Protein AF-A0A3P9JKD8-F1 (afdb_monomer_lite)

Structure (mmCIF, N/CA/C/O backbone):
data_AF-A0A3P9JKD8-F1
#
_entry.id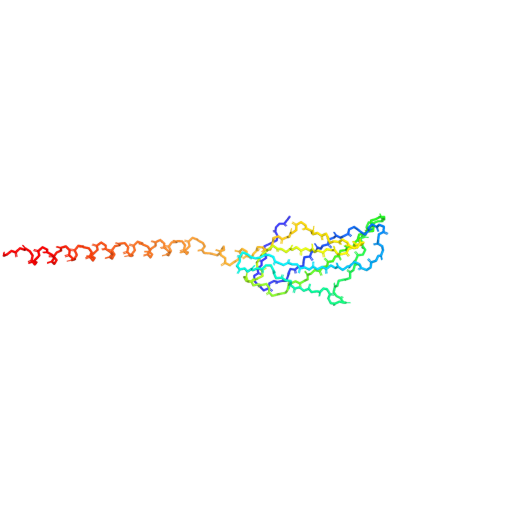   AF-A0A3P9JKD8-F1
#
loop_
_atom_site.group_PDB
_atom_site.id
_atom_site.type_symbol
_atom_site.label_atom_id
_atom_site.label_alt_id
_atom_site.label_comp_id
_atom_site.label_asym_id
_atom_site.label_entity_id
_atom_site.label_seq_id
_atom_site.pdbx_PDB_ins_code
_atom_site.Cartn_x
_atom_site.Cartn_y
_atom_site.Cartn_z
_atom_site.occupancy
_atom_site.B_iso_or_equiv
_atom_site.auth_seq_id
_atom_site.auth_comp_id
_atom_site.auth_asym_id
_atom_site.auth_atom_id
_atom_site.pdbx_PDB_model_num
ATOM 1 N N . SER A 1 1 ? 1.341 -18.602 -4.856 1.00 31.44 1 SER A N 1
ATOM 2 C CA . SER A 1 1 ? 1.993 -18.900 -3.569 1.00 31.44 1 SER A CA 1
ATOM 3 C C . SER A 1 1 ? 1.849 -17.668 -2.697 1.00 31.44 1 SER A C 1
ATOM 5 O O . SER A 1 1 ? 2.239 -16.604 -3.157 1.00 31.44 1 SER A O 1
ATOM 7 N N . SER A 1 2 ? 1.183 -17.767 -1.546 1.00 36.81 2 SER A N 1
ATOM 8 C CA . SER A 1 2 ? 1.027 -16.657 -0.596 1.00 36.81 2 SER A CA 1
ATOM 9 C C . SER A 1 2 ? 2.137 -16.796 0.438 1.00 36.81 2 SER A C 1
ATOM 11 O O . SER A 1 2 ? 2.147 -17.752 1.206 1.00 36.81 2 SER A O 1
ATOM 13 N N . GLU A 1 3 ? 3.115 -15.900 0.384 1.00 51.03 3 GLU A N 1
ATOM 14 C CA . GLU A 1 3 ? 4.183 -15.811 1.377 1.00 51.03 3 GLU A CA 1
ATOM 15 C C . GLU A 1 3 ? 3.655 -14.984 2.556 1.00 51.03 3 GLU A C 1
ATOM 17 O O . GLU A 1 3 ? 3.019 -13.948 2.347 1.00 51.03 3 GLU A O 1
ATOM 22 N N . ASN A 1 4 ? 3.826 -15.479 3.782 1.00 55.62 4 ASN A N 1
ATOM 23 C CA . ASN A 1 4 ? 3.332 -14.804 4.979 1.00 55.62 4 ASN A CA 1
ATOM 24 C C . ASN A 1 4 ? 4.361 -13.737 5.373 1.00 55.62 4 ASN A C 1
ATOM 26 O O . ASN A 1 4 ? 5.469 -14.076 5.777 1.00 55.62 4 ASN A O 1
ATOM 30 N N . ILE A 1 5 ? 4.027 -12.462 5.174 1.00 60.38 5 ILE A N 1
ATOM 31 C CA . ILE A 1 5 ? 4.961 -11.345 5.358 1.00 60.38 5 ILE A CA 1
ATOM 32 C C . ILE A 1 5 ? 4.812 -10.793 6.781 1.00 60.38 5 ILE A C 1
ATOM 34 O O . ILE A 1 5 ? 3.717 -10.390 7.188 1.00 60.38 5 ILE A O 1
ATOM 38 N N . HIS A 1 6 ? 5.911 -10.752 7.535 1.00 65.12 6 HIS A N 1
ATOM 39 C CA . HIS A 1 6 ? 5.950 -10.282 8.917 1.00 65.12 6 HIS A CA 1
ATOM 40 C C . HIS A 1 6 ? 6.552 -8.872 9.046 1.00 65.12 6 HIS A C 1
ATOM 42 O O . HIS A 1 6 ? 7.219 -8.328 8.164 1.00 65.12 6 HIS A O 1
ATOM 48 N N . THR A 1 7 ? 6.287 -8.239 10.187 1.00 64.31 7 THR A N 1
ATOM 49 C CA . THR A 1 7 ? 6.883 -6.951 10.571 1.00 64.31 7 THR A CA 1
ATOM 50 C C . THR A 1 7 ? 8.405 -7.083 10.665 1.00 64.31 7 THR A C 1
ATOM 52 O O . THR A 1 7 ? 8.892 -8.003 11.314 1.00 64.31 7 THR A O 1
ATOM 55 N N . GLY A 1 8 ? 9.155 -6.157 10.069 1.00 65.00 8 GLY A N 1
ATOM 56 C CA . GLY A 1 8 ? 10.620 -6.214 9.995 1.00 65.00 8 GLY A CA 1
ATOM 57 C C . GLY A 1 8 ? 11.163 -6.881 8.728 1.00 65.00 8 GLY A C 1
ATOM 58 O O . GLY A 1 8 ? 12.317 -6.636 8.375 1.00 65.00 8 GLY A O 1
ATOM 59 N N . ASP A 1 9 ? 10.331 -7.619 7.989 1.00 76.06 9 ASP A N 1
ATOM 60 C CA . ASP A 1 9 ? 10.737 -8.223 6.722 1.00 76.06 9 ASP A CA 1
ATOM 61 C C . ASP A 1 9 ? 10.987 -7.161 5.645 1.00 76.06 9 ASP A C 1
ATOM 63 O O . ASP A 1 9 ? 10.625 -5.983 5.768 1.00 76.06 9 ASP A O 1
ATOM 67 N N . SER A 1 10 ? 11.640 -7.587 4.565 1.00 78.88 10 SER A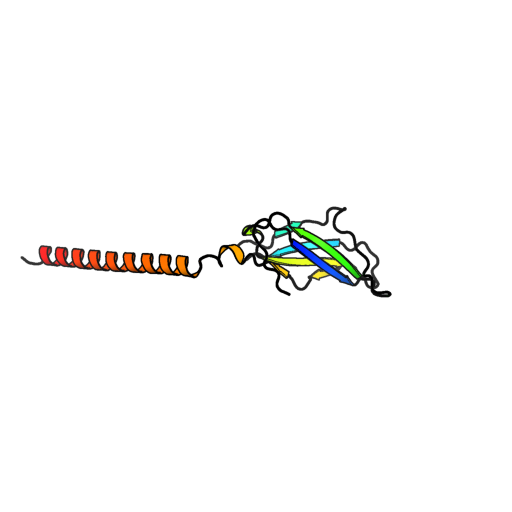 N 1
ATOM 68 C CA . SER A 1 10 ? 11.815 -6.784 3.359 1.00 78.88 10 SER A CA 1
ATOM 69 C C . SER A 1 10 ? 11.093 -7.449 2.198 1.00 78.88 10 SER A C 1
ATOM 71 O O . SER A 1 10 ? 11.368 -8.601 1.879 1.00 78.88 10 SER A O 1
ATOM 73 N N . VAL A 1 11 ? 10.211 -6.711 1.529 1.00 80.38 11 VAL A N 1
ATOM 74 C CA . VAL A 1 11 ? 9.506 -7.186 0.332 1.00 80.38 11 VAL A CA 1
ATOM 75 C C . VAL A 1 11 ? 10.021 -6.447 -0.893 1.00 80.38 11 VAL A C 1
ATOM 77 O O . VAL A 1 11 ? 10.383 -5.270 -0.828 1.00 80.38 11 VAL A O 1
ATOM 80 N N . THR A 1 12 ? 10.070 -7.138 -2.029 1.00 81.44 12 THR A N 1
ATOM 81 C CA . THR A 1 12 ? 10.394 -6.521 -3.317 1.00 81.44 12 THR A CA 1
ATOM 82 C C . THR A 1 12 ? 9.201 -6.633 -4.251 1.00 81.44 12 THR A C 1
ATOM 84 O O . THR A 1 12 ? 8.792 -7.733 -4.610 1.00 81.44 12 THR A O 1
ATOM 87 N N . LEU A 1 13 ? 8.653 -5.488 -4.651 1.00 80.69 13 LEU A N 1
ATOM 88 C CA . LEU A 1 13 ? 7.582 -5.396 -5.635 1.00 80.69 13 LEU A CA 1
ATOM 89 C C . LEU A 1 13 ? 8.180 -5.274 -7.035 1.00 80.69 13 LEU A C 1
ATOM 91 O O . LEU A 1 13 ? 9.131 -4.519 -7.245 1.00 80.69 13 LEU A O 1
ATOM 95 N N . ASN A 1 14 ? 7.606 -6.000 -7.993 1.00 83.00 14 ASN A N 1
ATOM 96 C CA . ASN A 1 14 ? 8.067 -6.033 -9.377 1.00 83.00 14 ASN A CA 1
ATOM 97 C C . ASN A 1 14 ? 7.001 -5.418 -10.291 1.00 83.00 14 ASN A C 1
ATOM 99 O O . ASN A 1 14 ? 5.840 -5.813 -10.235 1.00 83.00 14 ASN A O 1
ATOM 103 N N . CYS A 1 15 ? 7.402 -4.487 -11.154 1.00 80.00 15 CYS A N 1
ATOM 104 C CA . CYS A 1 15 ? 6.578 -3.941 -12.229 1.00 80.00 15 CYS A CA 1
ATOM 105 C C . CYS A 1 15 ? 7.223 -4.306 -13.567 1.00 80.00 15 CYS A C 1
ATOM 107 O O . CYS A 1 15 ? 8.343 -3.881 -13.854 1.00 80.00 15 CYS A O 1
ATOM 109 N N . THR A 1 16 ? 6.538 -5.126 -14.362 1.00 79.31 16 THR A N 1
ATOM 110 C CA . THR A 1 16 ? 7.021 -5.583 -15.670 1.00 79.31 16 THR A CA 1
ATOM 111 C C . THR A 1 16 ? 6.400 -4.727 -16.759 1.00 79.31 16 THR A C 1
ATOM 113 O O . THR A 1 16 ? 5.179 -4.668 -16.886 1.00 79.31 16 THR A O 1
ATOM 116 N N . VAL A 1 17 ? 7.243 -4.080 -17.553 1.00 76.00 17 VAL A N 1
ATOM 117 C CA . VAL A 1 17 ? 6.844 -3.209 -18.657 1.00 76.00 17 VAL A CA 1
ATOM 118 C C . VAL A 1 17 ? 7.278 -3.864 -19.955 1.00 76.00 17 VAL A C 1
ATOM 120 O O . VAL A 1 17 ? 8.450 -4.199 -20.105 1.00 76.00 17 VA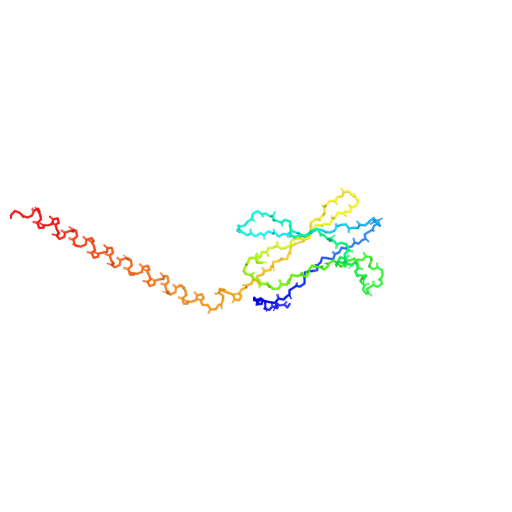L A O 1
ATOM 123 N N . HIS A 1 18 ? 6.352 -4.042 -20.891 1.00 73.75 18 HIS A N 1
ATOM 124 C CA . HIS A 1 18 ? 6.696 -4.442 -22.252 1.00 73.75 18 HIS A CA 1
ATOM 125 C C . HIS A 1 18 ? 7.111 -3.182 -23.004 1.00 73.75 18 HIS A C 1
ATOM 127 O O . HIS A 1 18 ? 6.299 -2.282 -23.218 1.00 73.75 18 HIS A O 1
ATOM 133 N N . THR A 1 19 ? 8.393 -3.087 -23.329 1.00 63.22 19 THR A N 1
ATOM 134 C CA . THR A 1 19 ? 8.950 -1.977 -24.090 1.00 63.22 19 THR A CA 1
ATOM 135 C C . THR A 1 19 ? 8.624 -2.256 -25.555 1.00 63.22 19 THR A C 1
ATOM 137 O O . THR A 1 19 ? 9.210 -3.141 -26.168 1.00 63.22 19 THR A O 1
ATOM 140 N N . GLY A 1 20 ? 7.577 -1.611 -26.070 1.00 61.41 20 GLY A N 1
ATOM 141 C CA . GLY A 1 20 ? 7.226 -1.661 -27.491 1.00 61.41 20 GLY A CA 1
ATOM 142 C C . GLY A 1 20 ? 8.121 -0.735 -28.327 1.00 61.41 20 GLY A C 1
ATOM 143 O O . GLY A 1 20 ? 9.268 -0.486 -27.989 1.00 61.41 20 GLY A O 1
ATOM 144 N N . SER A 1 21 ? 7.567 -0.148 -29.392 1.00 55.88 21 SER A N 1
ATOM 145 C CA . SER A 1 21 ? 8.277 0.724 -30.352 1.00 55.88 21 SER A CA 1
ATOM 146 C C . SER A 1 21 ? 8.873 2.034 -29.788 1.00 55.88 21 SER A C 1
ATOM 148 O O . SER A 1 21 ? 9.548 2.744 -30.532 1.00 55.88 21 SER A O 1
ATOM 150 N N . CYS A 1 22 ? 8.600 2.409 -28.536 1.00 56.66 22 CYS A N 1
ATOM 151 C CA . CYS A 1 22 ? 9.114 3.647 -27.942 1.00 56.66 22 CYS A CA 1
ATOM 152 C C . CYS A 1 22 ? 10.320 3.340 -27.053 1.00 56.66 22 CYS A C 1
ATOM 154 O O . CYS A 1 22 ? 10.152 2.958 -25.898 1.00 56.66 22 CYS A O 1
ATOM 156 N N . ASP A 1 23 ? 11.512 3.555 -27.607 1.00 55.50 23 ASP A N 1
ATOM 157 C CA . ASP A 1 23 ? 12.830 3.284 -27.008 1.00 55.50 23 ASP A CA 1
ATOM 158 C C . ASP A 1 23 ? 13.298 4.391 -26.028 1.00 55.50 23 ASP A C 1
ATOM 160 O O . ASP A 1 23 ? 14.442 4.411 -25.575 1.00 55.50 23 ASP A O 1
ATOM 164 N N . GLU A 1 24 ? 12.429 5.362 -25.712 1.00 55.62 24 GLU A N 1
ATOM 165 C CA . GLU A 1 24 ? 12.754 6.448 -24.782 1.00 55.62 24 GLU A CA 1
ATOM 166 C C . GLU A 1 24 ? 12.741 5.974 -23.323 1.00 55.62 24 GLU A C 1
ATOM 168 O O . GLU A 1 24 ? 11.928 5.143 -22.919 1.00 55.62 24 GLU A O 1
ATOM 173 N N . GLU A 1 25 ? 13.639 6.554 -22.522 1.00 61.31 25 GLU A N 1
ATOM 174 C CA . GLU A 1 25 ? 13.908 6.242 -21.116 1.00 61.31 25 GLU A CA 1
ATOM 175 C C . GLU A 1 25 ? 12.611 6.153 -20.279 1.00 61.31 25 GLU A C 1
ATOM 177 O O . GLU A 1 25 ? 12.083 7.150 -19.779 1.00 61.31 25 GLU A O 1
ATOM 182 N N . HIS A 1 26 ? 12.070 4.937 -20.134 1.00 69.12 26 HIS A N 1
ATOM 183 C CA . HIS A 1 26 ? 10.839 4.696 -19.387 1.00 69.12 26 HIS A CA 1
ATOM 184 C C . HIS A 1 26 ? 11.012 5.144 -17.932 1.00 69.12 26 HIS A C 1
ATOM 186 O O . HIS A 1 26 ? 11.796 4.568 -17.167 1.00 69.12 26 HIS A O 1
ATOM 192 N N . ARG A 1 27 ? 10.242 6.159 -17.527 1.00 73.38 27 ARG A N 1
ATOM 193 C CA . ARG A 1 27 ? 10.180 6.600 -16.130 1.00 73.38 27 ARG A CA 1
ATOM 194 C C . ARG A 1 27 ? 9.058 5.861 -15.426 1.00 73.38 27 ARG A C 1
ATOM 196 O O . ARG A 1 27 ? 7.897 5.969 -15.820 1.00 73.38 27 ARG A O 1
ATOM 203 N N . VAL A 1 28 ? 9.420 5.122 -14.383 1.00 76.69 28 VAL A N 1
ATOM 204 C CA . VAL A 1 28 ? 8.475 4.375 -13.550 1.00 76.69 28 VAL A CA 1
ATOM 205 C C . VAL A 1 28 ? 8.347 5.047 -12.189 1.00 76.69 28 VAL A C 1
ATOM 207 O O . VAL A 1 28 ? 9.343 5.386 -11.547 1.00 76.69 28 VAL A O 1
ATOM 210 N N . TYR A 1 29 ? 7.106 5.225 -11.759 1.00 79.31 29 TYR A N 1
ATOM 211 C CA . TYR A 1 29 ? 6.710 5.831 -10.496 1.00 79.31 29 TYR A CA 1
ATOM 212 C C . TYR A 1 29 ? 5.935 4.813 -9.673 1.00 79.31 29 TYR A C 1
ATOM 214 O O . TYR A 1 29 ? 5.182 4.020 -10.230 1.00 79.31 29 TYR A O 1
ATOM 222 N N . TRP A 1 30 ? 6.101 4.847 -8.355 1.00 81.94 30 TRP A N 1
ATOM 223 C CA . TRP A 1 30 ? 5.348 3.993 -7.444 1.00 81.94 30 TRP A CA 1
ATOM 224 C C . TRP A 1 30 ? 4.457 4.834 -6.540 1.00 81.94 30 TRP A C 1
ATOM 226 O O . TRP A 1 30 ? 4.917 5.763 -5.870 1.00 81.94 30 TRP A O 1
ATOM 236 N N . PHE A 1 31 ? 3.185 4.466 -6.510 1.00 80.31 31 PHE A N 1
ATOM 237 C CA . PHE A 1 31 ? 2.150 5.062 -5.683 1.00 80.31 31 PHE A CA 1
ATOM 238 C C . PHE A 1 31 ? 1.675 4.034 -4.674 1.00 80.31 31 PHE A C 1
ATOM 240 O O . PHE A 1 31 ? 1.601 2.843 -4.985 1.00 80.31 31 PHE A O 1
ATOM 247 N N . ARG A 1 32 ? 1.326 4.500 -3.480 1.00 82.06 32 ARG A N 1
ATOM 248 C CA . ARG A 1 32 ? 0.595 3.689 -2.516 1.00 82.06 32 ARG A CA 1
ATOM 249 C C . ARG A 1 32 ? -0.726 4.352 -2.211 1.00 82.06 32 ARG A C 1
ATOM 251 O O . ARG A 1 32 ? -0.762 5.519 -1.826 1.00 82.06 32 ARG A O 1
ATOM 258 N N . ASP A 1 33 ? -1.765 3.555 -2.343 1.00 75.88 33 ASP A N 1
ATOM 259 C CA . ASP A 1 33 ? -3.089 3.840 -1.837 1.00 75.88 33 ASP A CA 1
ATOM 260 C C . ASP A 1 33 ? -3.272 3.104 -0.507 1.00 75.88 33 ASP A C 1
ATOM 262 O O . ASP A 1 33 ? -2.970 1.912 -0.390 1.00 75.88 33 ASP A O 1
ATOM 266 N N . SER A 1 34 ? -3.692 3.826 0.521 1.00 69.12 34 SER A N 1
ATOM 267 C CA . SER A 1 34 ? -3.892 3.298 1.871 1.00 69.12 34 SER A CA 1
ATOM 268 C C . SER A 1 34 ? -5.198 3.857 2.407 1.00 69.12 34 SER A C 1
ATOM 270 O O . SER A 1 34 ? -5.395 5.063 2.318 1.00 69.12 34 SER A O 1
ATOM 272 N N . GLU A 1 35 ? -6.047 3.018 3.005 1.00 59.53 35 GLU A N 1
ATOM 273 C CA . GLU A 1 35 ? -7.369 3.438 3.507 1.00 59.53 35 GLU A CA 1
ATOM 274 C C . GLU A 1 35 ? -7.303 4.645 4.464 1.00 59.53 35 GLU A C 1
ATOM 276 O O . GLU A 1 35 ? -8.214 5.468 4.474 1.00 59.53 35 GLU A O 1
ATOM 281 N N . ASP A 1 36 ? -6.198 4.797 5.203 1.00 56.50 36 ASP A N 1
ATOM 282 C CA . ASP A 1 36 ? -6.009 5.849 6.210 1.00 56.50 36 ASP A CA 1
ATOM 283 C C . ASP A 1 36 ? -5.341 7.142 5.690 1.00 56.50 36 ASP A C 1
ATOM 285 O O . ASP A 1 36 ? -5.165 8.095 6.454 1.00 56.50 36 ASP A O 1
ATOM 289 N N . SER A 1 37 ? -4.930 7.225 4.416 1.00 55.00 37 SER A N 1
ATOM 290 C CA . SER A 1 37 ? -4.329 8.458 3.877 1.00 55.00 37 SER A CA 1
ATOM 291 C C . SER A 1 37 ? -4.510 8.629 2.371 1.00 55.00 37 SER A C 1
ATOM 293 O O . SER A 1 37 ? -4.433 7.657 1.629 1.00 55.00 37 SER A O 1
ATOM 295 N N . HIS A 1 38 ? -4.648 9.883 1.915 1.00 54.75 38 HIS A N 1
ATOM 296 C CA . HIS A 1 38 ? -4.632 10.244 0.490 1.00 54.75 38 HIS A CA 1
ATOM 297 C C . HIS A 1 38 ? -3.448 9.583 -0.249 1.00 54.75 38 HIS A C 1
ATOM 299 O O . HIS A 1 38 ? -2.374 9.465 0.352 1.00 54.75 38 HIS A O 1
ATOM 305 N N . PRO A 1 39 ? -3.599 9.202 -1.536 1.00 57.25 39 PRO A N 1
ATOM 306 C CA . PRO A 1 39 ? -2.549 8.521 -2.289 1.00 57.25 39 PRO A CA 1
ATOM 307 C C . PRO A 1 39 ? -1.226 9.290 -2.227 1.00 57.25 39 PRO A C 1
ATOM 309 O O . PRO A 1 39 ? -1.105 10.404 -2.738 1.00 57.25 39 PRO A O 1
ATOM 312 N N . GLY A 1 40 ? -0.226 8.699 -1.574 1.00 58.94 40 GLY A N 1
ATOM 313 C CA . GLY A 1 40 ? 1.098 9.291 -1.416 1.00 58.94 40 GLY A CA 1
ATOM 314 C C . GLY A 1 40 ? 2.056 8.768 -2.485 1.00 58.94 40 GLY A C 1
ATOM 315 O O . GLY A 1 40 ? 2.156 7.557 -2.698 1.00 58.94 40 GLY A O 1
ATOM 316 N N . LEU A 1 41 ? 2.797 9.662 -3.150 1.00 59.88 41 LEU A N 1
ATOM 317 C CA . LEU A 1 41 ? 3.924 9.271 -4.005 1.00 59.88 41 LEU A CA 1
ATOM 318 C C . LEU A 1 41 ? 5.036 8.709 -3.110 1.00 59.88 41 LEU A C 1
ATOM 320 O O . LEU A 1 41 ? 5.646 9.458 -2.349 1.00 59.88 41 LEU A O 1
ATOM 324 N N . ILE A 1 42 ? 5.307 7.404 -3.194 1.00 61.88 42 ILE A N 1
ATOM 325 C CA . ILE A 1 42 ? 6.245 6.759 -2.265 1.00 61.88 42 ILE A CA 1
ATOM 326 C C . ILE A 1 42 ? 7.703 6.983 -2.652 1.00 61.88 42 ILE A C 1
ATOM 328 O O . ILE A 1 42 ? 8.522 7.111 -1.754 1.00 61.88 42 ILE A O 1
ATOM 332 N N . LEU A 1 43 ? 8.054 7.075 -3.938 1.00 57.34 43 LEU A N 1
ATOM 333 C CA . LEU A 1 43 ? 9.404 7.444 -4.382 1.00 57.34 43 LEU A CA 1
ATOM 334 C C . LEU A 1 43 ? 9.437 7.680 -5.900 1.00 57.34 43 LEU A C 1
ATOM 336 O O . LEU A 1 43 ? 8.891 6.901 -6.681 1.00 57.34 43 LEU A O 1
ATOM 340 N N . HIS A 1 44 ? 10.161 8.719 -6.322 1.00 54.50 44 HIS A N 1
ATOM 341 C CA . HIS A 1 44 ? 10.684 8.849 -7.684 1.00 54.50 44 HIS A CA 1
ATOM 342 C C . HIS A 1 44 ? 11.871 7.884 -7.831 1.00 54.50 44 HIS A C 1
ATOM 344 O O . HIS A 1 44 ? 12.779 7.921 -7.000 1.00 54.50 44 HIS A O 1
ATOM 350 N N . CYS A 1 45 ? 11.914 7.049 -8.877 1.00 55.34 45 CYS A N 1
ATOM 351 C CA . CYS A 1 45 ? 13.082 6.223 -9.220 1.00 55.34 45 CYS A CA 1
ATOM 352 C C . CYS A 1 45 ? 14.348 7.102 -9.296 1.00 55.34 45 CYS A C 1
ATOM 354 O O . CYS A 1 45 ? 14.607 7.758 -10.304 1.00 55.34 45 CYS A O 1
ATOM 356 N N . GLN A 1 46 ? 15.146 7.174 -8.228 1.00 44.12 46 GLN A N 1
ATOM 357 C CA . GLN A 1 46 ? 16.360 7.990 -8.205 1.00 44.12 46 GLN A CA 1
ATOM 358 C C . GLN A 1 46 ? 17.541 7.138 -8.695 1.00 44.12 46 GLN A C 1
ATOM 360 O O . GLN A 1 46 ? 18.244 6.482 -7.932 1.00 44.12 46 GLN A O 1
ATOM 365 N N . LYS A 1 47 ? 17.696 7.111 -10.023 1.00 41.81 47 LYS A N 1
ATOM 366 C CA . LYS A 1 47 ? 18.914 6.851 -10.822 1.00 41.81 47 LYS A CA 1
ATOM 367 C C . LYS A 1 47 ? 19.766 5.578 -10.615 1.00 41.81 47 LYS A C 1
ATOM 369 O O . LYS A 1 47 ? 20.601 5.325 -11.473 1.00 41.81 47 LYS A O 1
ATOM 374 N N . LYS A 1 48 ? 19.614 4.749 -9.571 1.00 46.16 48 LYS A N 1
ATOM 375 C CA . LYS A 1 48 ? 20.469 3.543 -9.383 1.00 46.16 48 LYS A CA 1
ATOM 376 C C . LYS A 1 48 ? 19.739 2.227 -9.087 1.00 46.16 48 LYS A C 1
ATOM 378 O O . LYS A 1 48 ? 20.310 1.170 -9.348 1.00 46.16 48 LYS A O 1
ATOM 383 N N . GLY A 1 49 ? 18.506 2.271 -8.576 1.00 47.69 49 GLY A N 1
ATOM 384 C CA . GLY A 1 49 ? 17.736 1.071 -8.194 1.00 47.69 49 GLY A CA 1
ATOM 385 C C . GLY A 1 49 ? 16.804 0.520 -9.279 1.00 47.69 49 GLY A C 1
ATOM 386 O O . GLY A 1 49 ? 16.446 -0.652 -9.251 1.00 47.69 49 GLY A O 1
ATOM 387 N N . CYS A 1 50 ? 16.452 1.344 -10.264 1.00 52.94 50 CYS A N 1
ATOM 388 C CA . CYS A 1 50 ? 15.520 1.003 -11.336 1.00 52.94 50 CYS A CA 1
ATOM 389 C C . CYS A 1 50 ? 16.291 0.505 -12.565 1.00 52.94 50 CYS A C 1
ATOM 391 O O . CYS A 1 50 ? 16.260 1.119 -13.624 1.00 52.94 50 CYS A O 1
ATOM 393 N N . LYS A 1 51 ? 17.074 -0.567 -12.401 1.00 55.25 51 LYS A N 1
ATOM 394 C CA . LYS A 1 51 ? 17.745 -1.210 -13.536 1.00 55.25 51 LYS A CA 1
ATOM 395 C C . LYS A 1 51 ? 16.718 -2.071 -14.260 1.00 55.25 51 LYS A C 1
ATOM 397 O O . LYS A 1 51 ? 16.234 -3.035 -13.675 1.00 55.25 51 LYS A O 1
ATOM 402 N N . CYS A 1 52 ? 16.417 -1.734 -15.515 1.00 60.34 52 CYS A N 1
ATOM 403 C CA . CYS A 1 52 ? 15.747 -2.665 -16.414 1.00 60.34 52 CYS A CA 1
ATOM 404 C C . CYS A 1 52 ? 16.613 -3.928 -16.510 1.00 60.34 52 CYS A C 1
ATOM 406 O O . CYS A 1 52 ? 17.704 -3.912 -17.082 1.00 60.34 52 CYS A O 1
ATOM 408 N N . VAL A 1 53 ? 16.151 -5.013 -15.895 1.00 59.19 53 VAL A N 1
ATOM 409 C CA . VAL A 1 53 ? 16.706 -6.343 -16.140 1.00 59.19 53 VAL A CA 1
ATOM 410 C C . VAL A 1 53 ? 15.974 -6.883 -17.359 1.00 59.19 53 VAL A C 1
ATOM 412 O O . VAL A 1 53 ? 14.753 -7.044 -17.303 1.00 59.19 53 VAL A O 1
ATOM 415 N N . LYS A 1 54 ? 16.702 -7.116 -18.459 1.00 57.78 54 LYS A N 1
ATOM 416 C CA . LYS A 1 54 ? 16.139 -7.773 -19.645 1.00 57.78 54 LYS A CA 1
ATOM 417 C C . LYS A 1 54 ? 15.620 -9.153 -19.247 1.00 57.78 54 LYS A C 1
ATOM 419 O O . LYS A 1 54 ? 16.298 -9.886 -18.526 1.00 57.78 54 LYS A O 1
ATOM 424 N N . SER A 1 55 ? 14.417 -9.483 -19.706 1.00 55.06 55 SER A N 1
ATOM 425 C CA . SER A 1 55 ? 13.851 -10.820 -19.534 1.00 55.06 55 SER A CA 1
ATOM 426 C C . SER A 1 55 ? 14.766 -11.877 -20.175 1.00 55.06 55 SER A C 1
ATOM 428 O O . SER A 1 55 ? 15.344 -11.612 -21.229 1.00 55.06 55 SER A O 1
ATOM 430 N N . PRO A 1 56 ? 14.918 -13.068 -19.567 1.00 53.19 56 PRO A N 1
ATOM 431 C CA . PRO A 1 56 ? 15.696 -14.172 -20.135 1.00 53.19 56 PRO A CA 1
ATOM 432 C C . PRO A 1 56 ? 15.048 -14.807 -21.379 1.00 53.19 56 PRO A C 1
ATOM 434 O O . PRO A 1 56 ? 15.633 -15.710 -21.971 1.00 53.19 56 PRO A O 1
ATOM 437 N N . ILE A 1 57 ? 13.848 -14.363 -21.769 1.00 54.47 57 ILE A N 1
ATOM 438 C CA . ILE A 1 57 ? 13.135 -14.849 -22.951 1.00 54.47 57 ILE A CA 1
ATOM 439 C C . ILE A 1 57 ? 13.682 -14.117 -24.193 1.00 54.47 57 ILE A C 1
ATOM 441 O O . ILE A 1 57 ? 13.589 -12.885 -24.246 1.00 54.47 57 ILE A O 1
ATOM 445 N N . PRO A 1 58 ? 14.242 -14.830 -25.189 1.00 42.72 58 PRO A N 1
ATOM 446 C CA . PRO A 1 58 ? 14.609 -14.221 -26.465 1.00 42.72 58 PRO A CA 1
ATOM 447 C C . PRO A 1 58 ? 13.345 -13.641 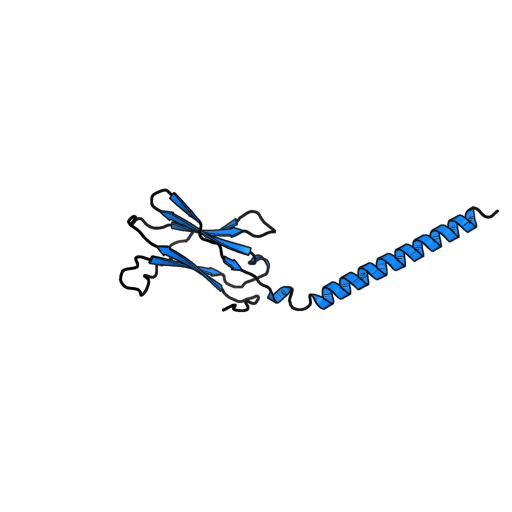-27.128 1.00 42.72 58 PRO A C 1
ATOM 449 O O . PRO A 1 58 ? 12.295 -14.270 -27.099 1.00 42.72 58 PRO A O 1
ATOM 452 N N . ASP A 1 59 ? 13.442 -12.422 -27.663 1.00 52.03 59 ASP A N 1
ATOM 453 C CA . ASP A 1 59 ? 12.380 -11.635 -28.327 1.00 52.03 59 ASP A CA 1
ATOM 454 C C . ASP A 1 59 ? 11.346 -10.890 -27.462 1.00 52.03 59 ASP A C 1
ATOM 456 O O . ASP A 1 59 ? 10.601 -10.068 -27.997 1.00 52.03 59 ASP A O 1
ATOM 460 N N . SER A 1 60 ? 11.333 -11.029 -26.129 1.00 55.25 60 SER A N 1
ATOM 461 C CA . SER A 1 60 ? 10.521 -10.131 -25.289 1.00 55.25 60 SER A CA 1
ATOM 462 C C . SER A 1 60 ? 11.345 -8.910 -24.873 1.00 55.25 60 SER A C 1
ATOM 464 O O . SER A 1 60 ? 12.127 -8.968 -23.918 1.00 55.25 60 SER A O 1
ATOM 466 N N . GLN A 1 61 ? 11.179 -7.783 -25.564 1.00 64.44 61 GLN A N 1
ATOM 467 C CA . GLN A 1 61 ? 11.639 -6.489 -25.062 1.00 64.44 61 GLN A CA 1
ATOM 468 C C . GLN A 1 61 ? 10.782 -6.119 -23.833 1.00 64.44 61 GLN A C 1
ATOM 470 O O . GLN A 1 61 ? 9.757 -5.455 -23.929 1.00 64.44 61 GLN A O 1
ATOM 475 N N . SER A 1 62 ? 11.124 -6.656 -22.661 1.00 69.56 62 SER A N 1
ATOM 476 C CA . SER A 1 62 ? 10.419 -6.375 -21.409 1.00 69.56 62 SER A CA 1
ATOM 477 C C . SER A 1 62 ? 11.405 -6.011 -20.307 1.00 69.56 62 SER A C 1
ATOM 479 O O . SER A 1 62 ? 12.398 -6.716 -20.098 1.00 69.56 62 SER A O 1
ATOM 481 N N . CYS A 1 63 ? 11.099 -4.939 -19.583 1.00 73.50 63 CYS A N 1
ATOM 482 C CA . CYS A 1 63 ? 11.882 -4.397 -18.485 1.00 73.50 63 CYS A CA 1
ATOM 483 C C . CYS A 1 63 ? 11.168 -4.613 -17.151 1.00 73.50 63 CYS A C 1
ATOM 485 O O . CYS A 1 63 ? 10.016 -4.214 -16.984 1.00 73.50 63 CYS A O 1
ATOM 487 N N . VAL A 1 64 ? 11.868 -5.195 -16.174 1.00 74.88 64 VAL A N 1
ATOM 488 C CA . VAL A 1 64 ? 11.344 -5.358 -14.809 1.00 74.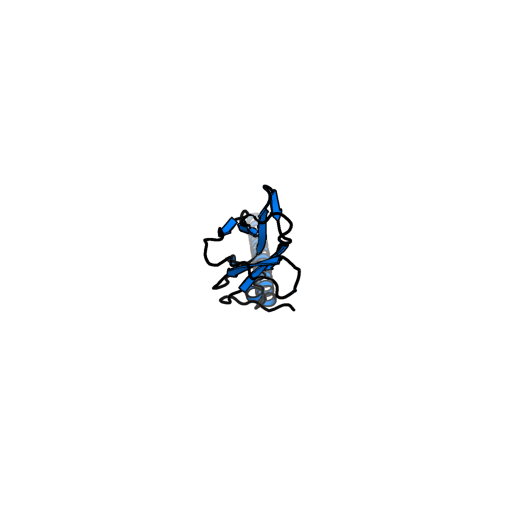88 64 VAL A CA 1
ATOM 489 C C . VAL A 1 64 ? 11.932 -4.300 -13.880 1.00 74.88 64 VAL A C 1
ATOM 491 O O . VAL A 1 64 ? 13.142 -4.260 -13.660 1.00 74.88 64 VAL A O 1
ATOM 494 N N . TYR A 1 65 ? 11.062 -3.483 -13.292 1.00 76.62 65 TYR A N 1
ATOM 495 C CA . TYR A 1 65 ? 11.382 -2.461 -12.301 1.00 76.62 65 TYR A CA 1
ATOM 496 C C . TYR A 1 65 ? 11.076 -2.974 -10.900 1.00 76.62 65 TYR A C 1
ATOM 498 O O . TYR A 1 65 ? 9.954 -3.396 -10.622 1.00 76.62 65 TYR A O 1
ATOM 506 N N . LYS A 1 66 ? 12.070 -2.926 -10.011 1.00 76.38 66 LYS A N 1
ATOM 507 C CA . LYS A 1 66 ? 11.963 -3.468 -8.654 1.00 76.38 66 LYS A CA 1
ATOM 508 C C . LYS A 1 66 ? 11.938 -2.352 -7.614 1.00 76.38 66 LYS A C 1
ATOM 510 O O . LYS A 1 66 ? 12.827 -1.503 -7.604 1.00 76.38 66 LYS A O 1
ATOM 515 N N . LEU A 1 67 ? 10.956 -2.387 -6.717 1.00 79.44 67 LEU A N 1
ATOM 516 C CA . LEU A 1 67 ? 10.883 -1.544 -5.525 1.00 79.44 67 LEU A CA 1
ATOM 517 C C . LEU A 1 67 ? 11.109 -2.416 -4.291 1.00 79.44 67 LEU A C 1
ATOM 519 O O . LEU A 1 67 ? 10.283 -3.269 -3.982 1.00 79.44 67 LEU A O 1
ATOM 523 N N . SER A 1 68 ? 12.218 -2.197 -3.584 1.00 79.12 68 SER A N 1
ATOM 524 C CA . SER A 1 68 ? 12.503 -2.876 -2.317 1.00 79.12 68 SER A CA 1
ATOM 525 C C . SER A 1 68 ? 12.031 -2.013 -1.150 1.00 79.12 68 SER A C 1
ATOM 527 O O . SER A 1 68 ? 12.503 -0.889 -0.978 1.00 79.12 68 SER A O 1
ATOM 529 N N . ILE A 1 69 ? 11.106 -2.546 -0.357 1.00 78.44 69 ILE A N 1
ATOM 530 C CA . ILE A 1 69 ? 10.601 -1.939 0.873 1.00 78.44 69 ILE A CA 1
ATOM 531 C C . ILE A 1 69 ? 11.227 -2.715 2.027 1.00 78.44 69 ILE A C 1
ATOM 533 O O . ILE A 1 69 ? 11.074 -3.932 2.107 1.00 78.44 69 ILE A O 1
ATOM 537 N N . LYS A 1 70 ? 11.958 -2.016 2.894 1.00 78.31 70 LYS A N 1
ATOM 538 C CA . LYS A 1 70 ? 12.663 -2.605 4.039 1.00 78.31 70 LYS A CA 1
ATOM 539 C C . LYS A 1 70 ? 11.938 -2.280 5.337 1.00 78.31 70 LYS A C 1
ATOM 541 O O . LYS A 1 70 ? 11.281 -1.245 5.413 1.00 78.31 70 LYS A O 1
ATOM 546 N N . ASN A 1 71 ? 12.145 -3.105 6.363 1.00 75.88 71 ASN A N 1
ATOM 547 C CA . ASN A 1 71 ? 11.615 -2.897 7.713 1.00 75.88 71 ASN A CA 1
ATOM 548 C C . ASN A 1 71 ? 10.096 -2.666 7.704 1.00 75.88 71 ASN A C 1
ATOM 550 O O . ASN A 1 71 ? 9.601 -1.619 8.134 1.00 75.88 71 ASN A O 1
ATOM 554 N N . LEU A 1 72 ? 9.355 -3.637 7.167 1.00 76.94 72 LEU A N 1
ATOM 555 C CA . LEU A 1 72 ? 7.903 -3.548 7.054 1.00 76.94 72 LEU A CA 1
ATOM 556 C C . LEU A 1 72 ? 7.238 -3.299 8.412 1.00 76.94 72 LEU A C 1
ATOM 558 O O . LEU A 1 72 ? 7.648 -3.836 9.436 1.00 76.94 72 LEU A O 1
ATOM 562 N N . ASN A 1 73 ? 6.205 -2.457 8.419 1.00 73.00 73 ASN A N 1
ATOM 563 C CA . ASN A 1 73 ? 5.463 -2.031 9.604 1.00 73.00 73 ASN A CA 1
ATOM 564 C C . ASN A 1 73 ? 3.990 -1.834 9.212 1.00 73.00 73 ASN A C 1
ATOM 566 O O . ASN A 1 73 ? 3.693 -1.777 8.022 1.00 73.00 73 ASN A O 1
ATOM 570 N N . ARG A 1 74 ? 3.066 -1.670 10.171 1.00 70.25 74 ARG A N 1
ATOM 571 C CA . ARG A 1 74 ? 1.630 -1.488 9.852 1.00 70.25 74 ARG A CA 1
ATOM 572 C C . ARG A 1 74 ? 1.361 -0.340 8.875 1.00 70.25 74 ARG A C 1
ATOM 574 O O . ARG A 1 74 ? 0.470 -0.455 8.047 1.00 70.25 74 ARG A O 1
ATOM 581 N N . THR A 1 75 ? 2.157 0.728 8.922 1.00 73.50 75 THR A N 1
ATOM 582 C CA . THR A 1 75 ? 1.999 1.881 8.019 1.00 73.50 75 THR A CA 1
ATOM 583 C C . THR A 1 75 ? 2.387 1.580 6.572 1.00 73.50 75 THR A C 1
ATOM 585 O O . THR A 1 75 ? 2.112 2.392 5.698 1.00 73.50 75 THR A O 1
ATOM 588 N N . HIS A 1 76 ? 3.036 0.444 6.301 1.00 77.94 76 HIS A N 1
ATOM 589 C CA . HIS A 1 76 ? 3.350 -0.033 4.955 1.00 77.94 76 HIS A CA 1
ATOM 590 C C . HIS A 1 76 ? 2.221 -0.878 4.336 1.00 77.94 76 HIS A C 1
ATOM 592 O O . HIS A 1 76 ? 2.324 -1.231 3.166 1.00 77.94 76 HIS A O 1
ATOM 598 N N . ALA A 1 77 ? 1.145 -1.190 5.067 1.00 79.38 77 ALA A N 1
ATOM 599 C CA . ALA A 1 77 ? -0.013 -1.872 4.493 1.00 79.38 77 ALA A CA 1
ATOM 600 C C . ALA A 1 77 ? -0.743 -0.964 3.484 1.00 79.38 77 ALA A C 1
ATOM 602 O O . ALA A 1 77 ? -0.887 0.239 3.706 1.00 79.38 77 ALA A O 1
ATOM 603 N N . GLY A 1 78 ? -1.184 -1.535 2.362 1.00 80.44 78 GLY A N 1
ATOM 604 C CA . GLY A 1 78 ? -1.880 -0.790 1.309 1.00 80.44 78 GLY A CA 1
ATOM 605 C C . GLY A 1 78 ? -1.781 -1.441 -0.069 1.00 80.44 78 GLY A C 1
ATOM 606 O O . GLY A 1 78 ? -1.237 -2.537 -0.224 1.00 80.44 78 GLY A O 1
ATOM 607 N N . ILE A 1 79 ? -2.309 -0.757 -1.082 1.00 84.25 79 ILE A N 1
ATOM 608 C CA . ILE A 1 79 ? -2.236 -1.173 -2.484 1.00 84.25 79 ILE A CA 1
ATOM 609 C C . ILE A 1 79 ? -1.162 -0.345 -3.186 1.00 84.25 79 ILE A C 1
ATOM 611 O O . ILE A 1 79 ? -1.196 0.884 -3.190 1.00 84.25 79 ILE A O 1
ATOM 615 N N . TYR A 1 80 ? -0.192 -1.029 -3.784 1.00 83.75 80 TYR A N 1
ATOM 616 C CA . TYR A 1 80 ? 0.935 -0.413 -4.472 1.00 83.75 80 TYR A CA 1
ATOM 617 C C . TYR A 1 80 ? 0.724 -0.445 -5.981 1.00 83.75 80 TYR A C 1
ATOM 619 O O . TYR A 1 80 ? 0.656 -1.521 -6.569 1.00 83.75 80 TYR A O 1
ATOM 627 N N . TYR A 1 81 ? 0.692 0.721 -6.617 1.00 83.50 81 TYR A N 1
ATOM 628 C CA . TYR A 1 81 ? 0.566 0.869 -8.064 1.00 83.50 81 TYR A CA 1
ATOM 629 C C . TYR A 1 81 ? 1.891 1.335 -8.659 1.00 83.50 81 TYR A C 1
ATOM 631 O O . TYR A 1 81 ? 2.526 2.244 -8.125 1.00 83.50 81 TYR A O 1
ATOM 639 N N . CYS A 1 82 ? 2.292 0.759 -9.791 1.00 84.62 82 CYS A N 1
ATOM 640 C CA . CYS A 1 82 ? 3.315 1.371 -10.632 1.00 84.62 82 CYS A CA 1
ATOM 641 C C . CYS A 1 82 ? 2.651 2.188 -11.744 1.00 84.62 82 CYS A C 1
ATOM 643 O O . CYS A 1 82 ? 1.668 1.739 -12.328 1.00 84.62 82 CYS A O 1
ATOM 645 N N . ALA A 1 83 ? 3.188 3.367 -12.051 1.00 83.88 83 ALA A N 1
ATOM 646 C CA . ALA A 1 83 ? 2.833 4.134 -13.237 1.00 83.88 83 ALA A CA 1
ATOM 647 C C . ALA A 1 83 ? 4.053 4.292 -14.140 1.00 83.88 83 ALA A C 1
ATOM 649 O O . ALA A 1 83 ? 5.153 4.570 -13.663 1.00 83.88 83 ALA A O 1
ATOM 650 N N . VAL A 1 84 ? 3.857 4.127 -15.439 1.00 80.12 84 VAL A N 1
ATOM 651 C CA . VAL A 1 84 ? 4.911 4.174 -16.451 1.00 80.12 84 VAL A CA 1
ATOM 652 C C . VAL A 1 84 ? 4.616 5.320 -17.399 1.00 80.12 84 VAL A C 1
ATOM 654 O O . VAL A 1 84 ? 3.508 5.416 -17.922 1.00 80.12 84 VAL A O 1
ATOM 657 N N . VAL A 1 85 ? 5.610 6.175 -17.631 1.00 78.00 85 VAL A N 1
ATOM 658 C CA . VAL A 1 85 ? 5.534 7.240 -18.635 1.00 78.00 85 VAL A CA 1
ATOM 659 C C . VAL A 1 85 ? 6.287 6.793 -19.884 1.00 78.00 85 VAL A C 1
ATOM 661 O O . VAL A 1 85 ? 7.489 6.532 -19.819 1.00 78.00 85 VAL A O 1
ATOM 664 N N . SER A 1 86 ? 5.582 6.689 -21.011 1.00 75.00 86 SER A N 1
ATOM 665 C CA . SER A 1 86 ? 6.142 6.320 -22.318 1.00 75.00 86 SER A CA 1
ATOM 666 C C . SER A 1 86 ? 5.339 6.969 -23.446 1.00 75.00 86 SER A C 1
ATOM 668 O O . SER A 1 86 ? 4.124 7.115 -23.329 1.00 75.00 86 SER A O 1
ATOM 670 N N . CYS A 1 87 ? 6.009 7.393 -24.522 1.00 75.00 87 CYS A N 1
ATOM 671 C CA . CYS A 1 87 ? 5.389 8.049 -25.684 1.00 75.00 87 CYS A CA 1
ATOM 672 C C . CYS A 1 87 ? 4.423 9.206 -25.309 1.00 75.00 87 CYS A C 1
ATOM 674 O O . CYS A 1 87 ? 3.361 9.350 -25.913 1.00 75.00 87 CYS A O 1
ATOM 676 N N . GLY A 1 88 ? 4.718 9.979 -24.254 1.00 72.00 88 GLY A N 1
ATOM 677 C CA . GLY A 1 88 ? 3.855 11.074 -23.777 1.00 72.00 88 GLY A CA 1
ATOM 678 C C . GLY A 1 88 ? 2.583 10.658 -23.018 1.00 72.00 88 GLY A C 1
ATOM 679 O O . GLY A 1 88 ? 1.806 11.527 -22.632 1.00 72.00 88 GLY A O 1
ATOM 680 N N . HIS A 1 89 ? 2.378 9.364 -22.759 1.00 78.00 89 HIS A N 1
ATOM 681 C CA . HIS A 1 89 ? 1.225 8.835 -22.028 1.00 78.00 89 HIS A CA 1
ATOM 682 C C . HIS A 1 89 ? 1.645 8.229 -20.685 1.00 78.00 89 HIS A C 1
ATOM 684 O O . HIS A 1 89 ? 2.773 7.757 -20.522 1.00 78.00 89 HIS A O 1
ATOM 690 N N . ILE A 1 90 ? 0.719 8.241 -19.723 1.00 79.94 90 ILE A N 1
ATOM 691 C CA . ILE A 1 90 ? 0.886 7.624 -18.403 1.00 79.94 90 ILE A CA 1
ATOM 692 C C . ILE A 1 90 ? -0.002 6.384 -18.346 1.00 79.94 90 ILE A C 1
ATOM 694 O O . ILE A 1 90 ? -1.211 6.473 -18.547 1.00 79.94 90 ILE A O 1
ATOM 698 N N . LEU A 1 91 ? 0.599 5.234 -18.057 1.00 80.56 91 LEU A N 1
ATOM 699 C CA . LEU A 1 91 ? -0.097 3.961 -17.892 1.00 80.56 91 LEU A CA 1
ATOM 700 C C . LEU A 1 91 ? 0.031 3.493 -16.444 1.00 80.56 91 LEU A C 1
ATOM 702 O O . LEU A 1 91 ? 1.131 3.517 -15.894 1.00 80.56 91 LEU A O 1
ATOM 706 N N . PHE A 1 92 ? -1.069 3.039 -15.844 1.00 83.81 92 PHE A N 1
ATOM 707 C CA . PHE A 1 92 ? -1.094 2.490 -14.487 1.00 83.81 92 PHE A CA 1
ATOM 708 C C . PHE A 1 92 ? -1.137 0.959 -14.523 1.00 83.81 92 PHE A C 1
ATOM 710 O O . PHE A 1 92 ? -1.880 0.364 -15.301 1.00 83.81 92 PHE A O 1
ATOM 717 N N . GLY A 1 93 ? -0.331 0.317 -13.679 1.00 82.81 93 GLY A N 1
ATOM 718 C CA . GLY A 1 93 ? -0.352 -1.127 -13.470 1.00 82.81 93 GLY A CA 1
ATOM 719 C C . GLY A 1 93 ? -1.523 -1.582 -12.593 1.00 82.81 93 GLY A C 1
ATOM 720 O O . GLY A 1 93 ? -2.178 -0.779 -11.936 1.00 82.81 93 GLY A O 1
ATOM 721 N N . ASN A 1 94 ? -1.737 -2.898 -12.532 1.00 83.75 94 ASN A N 1
ATOM 722 C CA . ASN A 1 94 ? -2.905 -3.532 -11.899 1.00 83.75 94 ASN A CA 1
ATOM 723 C C . ASN A 1 94 ? -2.942 -3.474 -10.351 1.00 83.75 94 ASN A C 1
ATOM 725 O O . ASN A 1 94 ? -3.864 -3.994 -9.737 1.00 83.75 94 ASN A O 1
ATOM 729 N N . GLY A 1 95 ? -1.944 -2.856 -9.713 1.00 83.25 95 GLY A N 1
ATOM 730 C CA . GLY A 1 95 ? -1.847 -2.771 -8.255 1.00 83.25 95 GLY A CA 1
ATOM 731 C C . GLY A 1 95 ? -1.458 -4.095 -7.577 1.00 83.25 95 GLY A C 1
ATOM 732 O O . GLY A 1 95 ? -1.865 -5.179 -7.986 1.00 83.25 95 GLY A O 1
ATOM 733 N N . THR A 1 96 ? -0.675 -4.015 -6.503 1.00 83.94 96 THR A N 1
ATOM 734 C CA . THR A 1 96 ? -0.339 -5.162 -5.647 1.00 83.94 96 THR A CA 1
ATOM 735 C C . THR A 1 96 ? -0.735 -4.845 -4.214 1.00 83.94 96 THR A C 1
ATOM 737 O O . THR A 1 96 ? -0.224 -3.888 -3.630 1.00 83.94 96 THR A O 1
ATOM 740 N N . LYS A 1 97 ? -1.631 -5.649 -3.630 1.00 83.44 97 LYS A N 1
ATOM 741 C CA . LYS A 1 97 ? -2.011 -5.520 -2.219 1.00 83.44 97 LYS A CA 1
ATOM 742 C C . LYS A 1 97 ? -0.902 -6.090 -1.333 1.00 83.44 97 LYS A C 1
ATOM 744 O O . LYS A 1 97 ? -0.576 -7.270 -1.441 1.00 83.44 97 LYS A O 1
ATOM 749 N N . LEU A 1 98 ? -0.353 -5.257 -0.454 1.00 79.50 98 LEU A N 1
ATOM 750 C CA . LEU A 1 98 ? 0.552 -5.674 0.610 1.00 79.50 98 LEU A CA 1
ATOM 751 C C . LEU A 1 98 ? -0.237 -5.738 1.918 1.00 79.50 98 LEU A C 1
ATOM 753 O O . LEU A 1 98 ? -0.587 -4.705 2.490 1.00 79.50 98 LEU A O 1
ATOM 757 N N . ASP A 1 99 ? -0.534 -6.960 2.356 1.00 73.94 99 ASP A N 1
ATOM 758 C CA . ASP A 1 99 ? -1.239 -7.223 3.606 1.00 73.94 99 ASP A CA 1
ATOM 759 C C . ASP A 1 99 ? -0.244 -7.697 4.668 1.00 73.94 99 ASP A C 1
ATOM 761 O O . ASP A 1 99 ? 0.481 -8.672 4.472 1.00 73.94 99 ASP A O 1
ATOM 765 N N . LEU A 1 100 ? -0.186 -6.978 5.786 1.00 69.50 100 LEU A N 1
ATOM 766 C CA . LEU A 1 100 ? 0.640 -7.327 6.941 1.00 69.50 100 LEU A CA 1
ATOM 767 C C . LEU A 1 100 ? -0.275 -7.939 8.001 1.00 69.50 100 LEU A C 1
ATOM 769 O O . LEU A 1 100 ? -0.445 -7.421 9.108 1.00 69.50 100 LEU A O 1
ATOM 773 N N . THR A 1 101 ? -0.893 -9.060 7.631 1.00 57.28 101 THR A N 1
ATOM 774 C CA . THR A 1 101 ? -1.869 -9.817 8.430 1.00 57.28 101 THR A CA 1
ATOM 775 C C . THR A 1 101 ? -1.318 -10.297 9.776 1.00 57.28 101 THR A C 1
ATOM 777 O O . THR A 1 101 ? -2.090 -10.586 10.693 1.00 57.28 101 THR A O 1
ATOM 780 N N . GLY A 1 102 ? 0.006 -10.320 9.956 1.00 52.12 102 GLY A N 1
ATOM 781 C CA . GLY A 1 102 ? 0.676 -10.836 11.154 1.00 52.12 102 GLY A CA 1
ATOM 782 C C . GLY A 1 102 ? 0.471 -10.040 12.448 1.00 52.12 102 GLY A C 1
ATOM 783 O O . GLY A 1 102 ? 0.914 -10.485 13.500 1.00 52.12 102 GLY A O 1
ATOM 784 N N . LEU A 1 103 ? -0.190 -8.880 12.410 1.00 49.84 103 LEU A N 1
ATOM 785 C CA . LEU A 1 103 ? -0.348 -8.030 13.593 1.00 49.84 103 LEU A CA 1
ATOM 786 C C . LEU A 1 103 ? -1.774 -7.942 14.148 1.00 49.84 103 LEU A C 1
ATOM 788 O O . LEU A 1 103 ? -1.942 -7.479 15.275 1.00 49.84 103 LEU A O 1
ATOM 792 N N . LEU A 1 104 ? -2.782 -8.380 13.391 1.00 49.28 104 LEU A N 1
ATOM 793 C CA . LEU A 1 104 ? -4.148 -8.566 13.896 1.00 49.28 104 LEU A CA 1
ATOM 794 C C . LEU A 1 104 ? -4.524 -10.049 13.967 1.00 49.28 104 LEU A C 1
ATOM 796 O O . LEU A 1 104 ? -5.347 -10.424 14.796 1.00 49.28 104 LEU A O 1
ATOM 800 N N . SER A 1 105 ? -3.859 -10.914 13.193 1.00 48.97 105 SER A N 1
ATOM 801 C CA . SER A 1 105 ? -4.080 -12.364 13.208 1.00 48.97 105 SER A CA 1
ATOM 802 C C . SER A 1 105 ? -3.371 -13.104 14.357 1.00 48.97 105 SER A C 1
ATOM 804 O O . SER A 1 105 ? -3.202 -14.318 14.282 1.00 48.97 105 SER A O 1
ATOM 806 N N . GLY A 1 106 ? -2.945 -12.397 15.408 1.00 51.66 106 GLY A N 1
ATOM 807 C CA . GLY A 1 106 ? -2.477 -13.020 16.652 1.00 51.66 106 GLY A CA 1
ATOM 808 C C . GLY A 1 106 ? -3.599 -13.249 17.665 1.00 51.66 106 GLY A C 1
ATOM 809 O O . GLY A 1 106 ? -3.619 -14.267 18.342 1.00 51.66 106 GLY A O 1
ATOM 810 N N . ASN A 1 107 ? -4.567 -12.329 17.761 1.00 54.06 107 ASN A N 1
ATOM 811 C CA . ASN A 1 107 ? -5.505 -12.297 18.891 1.00 54.06 107 ASN A CA 1
ATOM 812 C C . ASN A 1 107 ? -6.891 -11.743 18.494 1.00 54.06 107 ASN A C 1
ATOM 814 O O . ASN A 1 107 ? -7.592 -11.180 19.332 1.00 54.06 107 ASN A O 1
ATOM 818 N N . THR A 1 108 ? -7.331 -11.872 17.232 1.00 54.69 108 THR A N 1
ATOM 819 C CA . THR A 1 108 ? -8.680 -11.416 16.819 1.00 54.69 108 THR A CA 1
ATOM 820 C C . THR A 1 108 ? -9.799 -12.024 17.672 1.00 54.69 108 THR A C 1
ATOM 822 O O . THR A 1 108 ? -10.819 -11.368 17.870 1.00 54.69 108 THR A O 1
ATOM 825 N N . GLY A 1 109 ? -9.609 -13.233 18.211 1.00 59.19 109 GLY A N 1
ATOM 826 C CA . GLY A 1 109 ? -10.505 -13.840 19.199 1.00 59.19 109 GLY A CA 1
ATOM 827 C C . GLY A 1 109 ? -10.464 -13.138 20.558 1.00 59.19 109 GLY A C 1
ATOM 828 O O . GLY A 1 109 ? -11.509 -12.746 21.070 1.00 59.19 109 GLY A O 1
ATOM 829 N N . GLU A 1 110 ? -9.274 -12.905 21.114 1.00 62.69 110 GLU A N 1
ATOM 830 C CA . GLU A 1 110 ? -9.132 -12.312 22.451 1.00 62.69 110 GLU A CA 1
ATOM 831 C C . GLU A 1 110 ? -9.521 -10.831 22.492 1.00 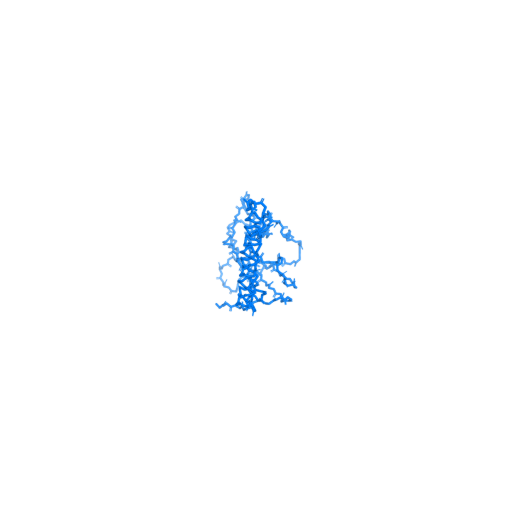62.69 110 GLU A C 1
ATOM 833 O O . GLU A 1 110 ? -10.163 -10.397 23.442 1.00 62.69 110 GLU A O 1
ATOM 838 N N . ILE A 1 111 ? -9.217 -10.052 21.448 1.00 70.44 111 ILE A N 1
ATOM 839 C CA . ILE A 1 111 ? -9.629 -8.642 21.371 1.00 70.44 111 ILE A CA 1
ATOM 840 C C . ILE A 1 111 ? -11.150 -8.542 21.224 1.00 70.44 111 ILE A C 1
ATOM 842 O O . ILE A 1 111 ? -11.776 -7.711 21.881 1.00 70.44 111 ILE A O 1
ATOM 846 N N . LYS A 1 112 ? -11.770 -9.409 20.409 1.00 76.81 112 LYS A N 1
ATOM 847 C CA . LYS A 1 112 ? -13.236 -9.477 20.309 1.00 76.81 112 LYS A CA 1
ATOM 848 C C . LYS A 1 112 ? -13.867 -9.897 21.635 1.00 76.81 112 LYS A C 1
ATOM 850 O O . LYS A 1 112 ? -14.872 -9.315 22.029 1.00 76.81 112 LYS A O 1
ATOM 855 N N . GLN A 1 113 ? -13.270 -10.858 22.338 1.00 81.31 113 GLN A N 1
ATOM 856 C CA . GLN A 1 113 ? -13.741 -11.304 23.647 1.00 81.31 113 GLN A CA 1
ATOM 857 C C . GLN A 1 113 ? -13.600 -10.204 24.708 1.00 81.31 113 GLN A C 1
ATOM 859 O O . GLN A 1 113 ? -14.539 -9.971 25.467 1.00 81.31 113 GLN A O 1
ATOM 864 N N . LEU A 1 114 ? -12.482 -9.475 24.720 1.00 83.38 114 LEU A N 1
ATOM 865 C CA . LEU A 1 114 ? -12.262 -8.340 25.614 1.00 83.38 114 LEU A CA 1
ATOM 866 C C . LEU A 1 114 ? -13.249 -7.200 25.325 1.00 83.38 114 LEU A C 1
ATOM 868 O O . LEU A 1 114 ? -13.853 -6.666 26.252 1.00 83.38 114 LEU A O 1
ATOM 872 N N . LEU A 1 115 ? -13.475 -6.869 24.050 1.00 85.44 115 LEU A N 1
ATOM 873 C CA . LEU A 1 115 ? -14.450 -5.853 23.642 1.00 85.44 115 LEU A CA 1
ATOM 874 C C . LEU A 1 115 ? -15.879 -6.245 24.053 1.00 85.44 115 LEU A C 1
ATOM 876 O O . LEU A 1 115 ? -16.620 -5.413 24.575 1.00 85.44 115 LEU A O 1
ATOM 880 N N . GLN A 1 116 ? -16.245 -7.518 23.883 1.00 89.00 116 GLN A N 1
ATOM 881 C CA . GLN A 1 116 ? -17.541 -8.051 24.305 1.00 89.00 116 GLN A CA 1
ATOM 882 C C . GLN A 1 116 ? -17.722 -7.991 25.830 1.00 89.00 116 GLN A C 1
ATOM 884 O O . GLN A 1 116 ? -18.794 -7.617 26.308 1.00 89.00 116 GLN A O 1
ATOM 889 N N . LEU A 1 117 ? -16.679 -8.327 26.598 1.00 90.81 117 LEU A N 1
ATOM 890 C CA . LEU A 1 117 ? -16.681 -8.235 28.061 1.00 90.81 117 LEU A CA 1
ATOM 891 C C . LEU A 1 117 ? -16.854 -6.785 28.532 1.00 90.81 117 LEU A C 1
ATOM 893 O O . LEU A 1 117 ? -17.674 -6.522 29.409 1.00 90.81 117 LEU A O 1
ATOM 897 N N . ILE A 1 118 ? -16.142 -5.835 27.919 1.00 92.81 118 ILE A N 1
ATOM 898 C CA . ILE A 1 118 ? -16.270 -4.403 28.227 1.00 92.81 118 ILE A CA 1
ATOM 899 C C . ILE A 1 118 ? -17.699 -3.915 27.952 1.00 92.81 118 ILE A C 1
ATOM 901 O O . ILE A 1 118 ? -18.299 -3.251 28.798 1.00 92.81 118 ILE A O 1
ATOM 905 N N . LEU A 1 119 ? -18.274 -4.282 26.802 1.00 93.69 119 LEU A N 1
ATOM 906 C CA . LEU A 1 119 ? -19.639 -3.901 26.440 1.00 93.69 119 LEU A CA 1
ATOM 907 C C . LEU A 1 119 ? -20.672 -4.471 27.427 1.00 93.69 119 LEU A C 1
ATOM 909 O O . LEU A 1 119 ? -21.617 -3.776 27.805 1.00 93.69 119 LEU A O 1
ATOM 913 N N . LEU A 1 120 ? -20.486 -5.710 27.890 1.00 95.44 120 LEU A N 1
ATOM 914 C CA . LEU A 1 120 ? -21.348 -6.327 28.901 1.00 95.44 120 LEU A CA 1
ATOM 915 C C . LEU A 1 120 ? -21.280 -5.574 30.239 1.00 95.44 120 LEU A C 1
ATOM 917 O O . LEU A 1 120 ? -22.319 -5.260 30.818 1.00 95.44 120 LEU A O 1
ATOM 921 N N . MET A 1 121 ? -20.074 -5.237 30.703 1.00 94.81 121 MET A N 1
ATOM 922 C CA . MET A 1 121 ? -19.866 -4.513 31.963 1.00 94.81 121 MET A CA 1
ATOM 923 C C . MET A 1 121 ? -20.519 -3.125 31.950 1.00 94.81 121 MET A C 1
ATOM 925 O O . MET A 1 121 ? -21.169 -2.743 32.924 1.00 94.81 121 MET A O 1
ATOM 929 N N . LEU A 1 122 ? -20.409 -2.393 30.836 1.00 96.06 122 LEU A N 1
ATOM 930 C CA . LEU A 1 122 ? -21.059 -1.089 30.666 1.00 96.06 122 LEU A CA 1
ATOM 931 C C . LEU A 1 122 ? -22.589 -1.192 30.733 1.00 96.06 122 LEU A C 1
ATOM 933 O O . LEU A 1 122 ? -23.231 -0.377 31.396 1.00 96.06 122 LEU A O 1
ATOM 937 N N . ASN A 1 123 ? -23.177 -2.213 30.102 1.00 94.94 123 ASN A N 1
ATOM 938 C CA . ASN A 1 123 ? -24.622 -2.449 30.155 1.00 94.94 123 ASN A CA 1
ATOM 939 C C . ASN A 1 123 ? -25.104 -2.785 31.575 1.00 94.94 123 ASN A C 1
ATOM 941 O O . ASN A 1 123 ? -26.111 -2.244 32.029 1.00 94.94 123 ASN A O 1
ATOM 945 N N . VAL A 1 124 ? -24.380 -3.641 32.305 1.00 97.00 124 VAL A N 1
ATOM 946 C CA . VAL A 1 124 ? -24.709 -3.980 33.702 1.00 97.00 124 VAL A CA 1
ATOM 947 C C . VAL A 1 124 ? -24.646 -2.741 34.596 1.00 97.00 124 VAL A C 1
ATOM 949 O O . VAL A 1 124 ? -25.557 -2.514 35.395 1.00 97.00 124 VAL A O 1
ATOM 952 N N . LEU A 1 125 ? -23.610 -1.914 34.432 1.00 97.06 125 LEU A N 1
ATOM 953 C CA . LEU A 1 125 ? -23.473 -0.662 35.170 1.00 97.06 125 LEU A CA 1
ATOM 954 C C . LEU A 1 125 ? -24.643 0.286 34.877 1.00 97.06 125 LEU A C 1
ATOM 956 O O . LEU A 1 125 ? -25.248 0.808 35.809 1.00 97.06 125 LEU A O 1
ATOM 960 N N . LEU A 1 126 ? -25.020 0.453 33.607 1.00 97.31 126 LEU A N 1
ATOM 961 C CA . LEU A 1 126 ? -26.154 1.292 33.213 1.00 97.31 126 LEU A CA 1
ATOM 962 C C . LEU A 1 126 ? -27.469 0.829 33.861 1.00 97.31 126 LEU A C 1
ATOM 964 O O . LEU A 1 126 ? -28.221 1.650 34.384 1.00 97.31 126 LEU A O 1
ATOM 968 N N . LEU A 1 127 ? -27.727 -0.483 33.884 1.00 96.44 127 LEU A N 1
ATOM 969 C CA . LEU A 1 127 ? -28.908 -1.054 34.542 1.00 96.44 127 LEU A CA 1
ATOM 970 C C . LEU A 1 127 ? -28.903 -0.811 36.055 1.00 96.44 127 LEU A C 1
ATOM 972 O O . LEU A 1 127 ? -29.954 -0.535 36.636 1.00 96.44 127 LEU A O 1
ATOM 976 N N . TYR A 1 128 ? -27.737 -0.904 36.696 1.00 97.12 128 TYR A N 1
ATOM 977 C CA . TYR A 1 128 ? -27.591 -0.616 38.120 1.00 97.12 128 TYR A CA 1
ATOM 978 C C . TYR A 1 128 ? -27.881 0.858 38.426 1.00 97.12 128 TYR A C 1
ATOM 980 O O . TYR A 1 128 ? -28.672 1.154 39.322 1.00 97.12 128 TYR A O 1
ATOM 988 N N . ILE A 1 129 ? -27.316 1.775 37.634 1.00 96.94 129 ILE A N 1
ATOM 989 C CA . ILE A 1 129 ? -27.569 3.215 37.756 1.00 96.94 129 ILE A CA 1
ATOM 990 C C . ILE A 1 129 ? -29.053 3.525 37.537 1.00 96.94 129 ILE A C 1
ATOM 992 O O . ILE A 1 129 ? -29.641 4.247 38.337 1.00 96.94 129 ILE A O 1
ATOM 996 N N . LEU A 1 130 ? -29.696 2.934 36.525 1.00 96.25 130 LEU A N 1
ATOM 997 C CA . LEU A 1 130 ? -31.125 3.136 36.276 1.00 96.25 130 LEU A CA 1
ATOM 998 C C . LEU A 1 130 ? -31.981 2.669 37.461 1.00 96.25 130 LEU A C 1
ATOM 1000 O O . LEU A 1 130 ? -32.864 3.398 37.906 1.00 96.25 130 LEU A O 1
ATOM 1004 N N . LYS A 1 131 ? -31.702 1.481 38.015 1.00 95.38 131 LYS A N 1
ATOM 1005 C CA . LYS A 1 131 ? -32.402 0.980 39.209 1.00 95.38 131 LYS A CA 1
ATOM 1006 C C . LYS A 1 131 ? -32.199 1.887 40.420 1.00 95.38 131 LYS A C 1
ATOM 1008 O O . LYS A 1 131 ? -33.157 2.140 41.144 1.00 95.38 131 LYS A O 1
ATOM 1013 N N . PHE A 1 132 ? -30.982 2.382 40.628 1.00 94.94 132 PHE A N 1
ATOM 1014 C CA . PHE A 1 132 ? -30.670 3.304 41.716 1.00 94.94 132 PHE A CA 1
ATOM 1015 C C . PHE A 1 132 ? -31.420 4.633 41.569 1.00 94.94 132 PHE A C 1
ATOM 1017 O O . PHE A 1 132 ? -32.051 5.092 42.516 1.00 94.94 132 PHE A O 1
ATOM 1024 N N . VAL A 1 133 ? -31.436 5.211 40.366 1.00 95.50 133 VAL A N 1
ATOM 1025 C CA . VAL A 1 133 ? -32.197 6.433 40.071 1.00 95.50 133 VAL A CA 1
ATOM 1026 C C . VAL A 1 133 ? -33.695 6.211 40.294 1.00 95.50 133 VAL A C 1
ATOM 1028 O O . VAL A 1 133 ? -34.333 7.022 40.956 1.00 95.50 133 VAL A O 1
ATOM 1031 N N . LEU A 1 134 ? -34.260 5.095 39.824 1.00 92.75 134 LEU A N 1
ATOM 1032 C CA . LEU A 1 134 ? -35.668 4.755 40.063 1.00 92.75 134 LEU A CA 1
ATOM 1033 C C . LEU A 1 134 ? -35.984 4.571 41.553 1.00 92.75 134 LEU A C 1
ATOM 1035 O O . LEU A 1 134 ? -37.048 4.987 42.006 1.00 92.75 134 LEU A O 1
ATOM 1039 N N . PHE A 1 135 ? -35.067 3.980 42.323 1.00 92.94 135 PHE A N 1
ATOM 1040 C CA . PHE A 1 135 ? -35.195 3.865 43.775 1.00 92.94 135 PHE A CA 1
ATOM 1041 C C . PHE A 1 135 ? -35.219 5.241 44.450 1.00 92.94 135 PHE A C 1
ATOM 1043 O O . PHE A 1 135 ? -36.094 5.491 45.276 1.00 92.94 135 PHE A O 1
ATOM 1050 N N . LEU A 1 136 ? -34.323 6.152 44.056 1.00 90.00 136 LEU A N 1
ATOM 1051 C CA . LEU A 1 136 ? -34.307 7.522 44.573 1.00 90.00 136 LEU A CA 1
ATOM 1052 C C . LEU A 1 136 ? -35.575 8.295 44.205 1.00 90.00 136 LEU A C 1
ATOM 1054 O O . LEU A 1 136 ? -36.153 8.946 45.069 1.00 90.00 136 LEU A O 1
ATOM 1058 N N . ILE A 1 137 ? -36.039 8.192 42.955 1.00 90.50 137 ILE A N 1
ATOM 1059 C CA . ILE A 1 137 ? -37.300 8.809 42.520 1.00 90.50 137 ILE A CA 1
ATOM 1060 C C . ILE A 1 137 ? -38.454 8.265 43.359 1.00 90.50 137 ILE A C 1
ATOM 1062 O O . ILE A 1 137 ? -39.266 9.043 43.849 1.00 90.50 137 ILE A O 1
ATOM 1066 N N . LYS A 1 138 ? -38.509 6.944 43.575 1.00 86.94 138 LYS A N 1
ATOM 1067 C CA . LYS A 1 138 ? -39.536 6.330 44.418 1.00 86.94 138 LYS A CA 1
ATOM 1068 C C . LYS A 1 138 ? -39.481 6.881 45.841 1.00 86.94 138 LYS A C 1
ATOM 1070 O O . LYS A 1 138 ? -40.517 7.293 46.330 1.00 86.94 138 LYS A O 1
ATOM 1075 N N . GLN A 1 139 ? -38.303 6.953 46.460 1.00 81.88 139 GLN A N 1
ATOM 1076 C CA . GLN A 1 139 ? -38.134 7.481 47.817 1.00 81.88 139 GLN A CA 1
ATOM 1077 C C . GLN A 1 139 ? -38.500 8.969 47.931 1.00 81.88 139 GLN A C 1
ATOM 1079 O O . GLN A 1 139 ? -38.992 9.397 48.968 1.00 81.88 139 GLN A O 1
ATOM 1084 N N . TYR A 1 140 ? -38.251 9.753 46.880 1.00 79.19 140 TYR A N 1
ATOM 1085 C CA . TYR A 1 140 ? -38.552 11.185 46.845 1.00 79.19 140 TYR A CA 1
ATOM 1086 C C . TYR A 1 140 ? -40.042 11.475 46.596 1.00 79.19 140 TYR A C 1
ATOM 1088 O O . TYR A 1 140 ? -40.553 12.489 47.058 1.00 79.19 140 TYR A O 1
ATOM 1096 N N . PHE A 1 141 ? -40.740 10.593 45.870 1.00 72.19 141 PHE A N 1
ATOM 1097 C CA . PHE A 1 141 ? -42.162 10.736 45.531 1.00 72.19 141 PHE A CA 1
ATOM 1098 C C . PHE A 1 141 ? -43.114 9.892 46.395 1.00 72.19 141 PHE A C 1
ATOM 1100 O O . PHE A 1 141 ? -44.328 10.027 46.244 1.00 72.19 141 PHE A O 1
ATOM 1107 N N . THR A 1 142 ? -42.616 9.032 47.290 1.00 55.53 142 THR A N 1
ATOM 1108 C CA . THR A 1 142 ? -43.438 8.420 48.346 1.00 55.53 142 THR A CA 1
ATOM 1109 C C . THR A 1 142 ? -43.495 9.360 49.555 1.00 55.53 142 THR A C 1
ATOM 1111 O O . THR A 1 142 ? -42.444 9.560 50.167 1.00 55.53 142 THR A O 1
ATOM 1114 N N . PRO A 1 143 ? -44.665 9.949 49.872 1.00 58.50 143 PRO A N 1
ATOM 1115 C CA . PRO A 1 143 ? -44.844 10.836 51.021 1.00 58.50 143 PRO A CA 1
ATOM 1116 C C . PRO A 1 143 ? -44.740 10.105 52.364 1.00 58.50 143 PRO A C 1
ATOM 1118 O O . PRO A 1 143 ? -45.014 8.881 52.404 1.00 58.50 143 PRO A O 1
#

Secondary structure (DSSP, 8-state):
----PPTT--EEEEEEEE--S--S--EEEEEEEETTEEEEEEEE--SSS---EEPSSTT--EEEEEEEE-S--GGG-EEEEEEEEETTEEEE---EEE--GGGTTTTHHHHHHHHHHHHHHHHHHHHHHHHHHHHHHHHHH--

Sequence (143 aa):
SSENIHTGDSVTLNCTVHTGSCDEEHRVYWFRDSEDSHPGLILHCQKKGCKCVKSPIPDSQSCVYKLSIKNLNRTHAGIYYCAVVSCGHILFGNGTKLDLTGLLSGNTGEIKQLLQLILLMLNVLLLYILKFVLFLIKQYFTP

Radius of gyration: 27.42 Å; chains: 1; bounding box: 65×30×81 Å

Organism: Oryzias latipes (NCBI:txid8090)

pLDDT: mean 71.99, std 15.29, range [31.44, 97.31]

InterPro domains:
  IPR003599 Immunoglobulin domain subtype [SM00409] (1-101)
  IPR007110 Immunoglobulin-like domain [PS50835] (1-84)
  IPR013106 Immunoglobulin V-set domain [PF07686] (6-99)
  IPR013783 Immunoglobulin-like fold [G3DSA:2.60.40.10] (1-117)
  IPR036179 Immunoglobulin-like domain superfamily [SSF48726] (4-99)
  IPR052051 T cell receptor complex component [PTHR19433] (5-134)

Foldseek 3Di:
DDDQDAAQAKDKDKDKDQDDPFPPDKWKWKWWDDPVDDIDGPDGPDDPQQDFDQDPDPPGNMGIGMDMDGRDDPVPFTWMWMWIATPNDIDIDPTDGDDNPVPCVPPVPPVVVVVVVVVVVVVVVVVVVVVVVVVVVCVVPPD